Protein AF-A0A158PK32-F1 (afdb_monomer_lite)

Structure (mmCIF, N/CA/C/O backbone):
data_AF-A0A158PK32-F1
#
_entry.id   AF-A0A158PK32-F1
#
loop_
_atom_site.group_PDB
_atom_site.id
_atom_site.type_symbol
_atom_site.label_atom_id
_atom_site.label_alt_id
_atom_site.label_comp_id
_atom_site.label_asym_id
_atom_site.label_entity_id
_atom_site.label_seq_id
_atom_site.pdbx_PDB_ins_code
_atom_site.Cartn_x
_atom_site.Cartn_y
_atom_site.Cartn_z
_atom_site.occupancy
_atom_site.B_iso_or_equiv
_atom_site.auth_seq_id
_atom_site.auth_comp_id
_atom_site.auth_asym_id
_atom_site.auth_atom_id
_atom_site.pdbx_PDB_model_num
ATOM 1 N N . MET A 1 1 ? -17.001 -1.273 7.403 1.00 68.81 1 MET A N 1
ATOM 2 C CA . MET A 1 1 ? -16.764 0.174 7.633 1.00 68.81 1 MET A CA 1
ATOM 3 C C . MET A 1 1 ? -16.286 0.835 6.346 1.00 68.81 1 MET A C 1
ATOM 5 O O . MET A 1 1 ? -15.919 0.137 5.408 1.00 68.81 1 MET A O 1
ATOM 9 N N . GLU A 1 2 ? -16.337 2.161 6.244 1.00 79.19 2 GLU A N 1
ATOM 10 C CA . GLU A 1 2 ? -15.892 2.858 5.029 1.00 79.19 2 GLU A CA 1
ATOM 11 C C . GLU A 1 2 ? -14.382 2.744 4.797 1.00 79.19 2 GLU A C 1
ATOM 13 O O . GLU A 1 2 ? -13.951 2.513 3.670 1.00 79.19 2 GLU A O 1
ATOM 18 N N . LEU A 1 3 ? -13.599 2.785 5.878 1.00 80.25 3 LEU A N 1
ATOM 19 C CA . LEU A 1 3 ? -12.163 2.528 5.846 1.00 80.25 3 LEU A CA 1
ATOM 20 C C . LEU A 1 3 ? -11.846 1.152 5.238 1.00 80.25 3 LEU A C 1
ATOM 22 O O . LEU A 1 3 ? -11.091 1.077 4.278 1.00 80.25 3 LEU A O 1
ATOM 26 N N . GLU A 1 4 ? -12.496 0.081 5.700 1.00 82.38 4 GLU A N 1
ATOM 27 C CA . GLU A 1 4 ? -12.324 -1.272 5.137 1.00 82.38 4 GLU A CA 1
ATOM 28 C C . GLU A 1 4 ? -12.672 -1.341 3.643 1.00 82.38 4 GLU A C 1
ATOM 30 O O . GLU A 1 4 ? -11.956 -1.968 2.863 1.00 82.38 4 GLU A O 1
ATOM 35 N N . LYS A 1 5 ? -13.743 -0.654 3.216 1.00 85.75 5 LYS A N 1
ATOM 36 C CA . LYS A 1 5 ? -14.101 -0.565 1.790 1.00 85.75 5 LYS A CA 1
ATOM 37 C C . LYS A 1 5 ? -13.011 0.146 0.985 1.00 85.75 5 LYS A C 1
ATOM 39 O O . LYS A 1 5 ? -12.710 -0.272 -0.130 1.00 85.75 5 LYS A O 1
ATOM 44 N N . ASN A 1 6 ? -12.432 1.216 1.526 1.00 83.62 6 ASN A N 1
ATOM 45 C CA . ASN A 1 6 ? -11.368 1.968 0.864 1.00 83.62 6 ASN A CA 1
ATOM 46 C C . ASN A 1 6 ? -10.065 1.161 0.784 1.00 83.62 6 ASN A C 1
ATOM 48 O O . ASN A 1 6 ? -9.439 1.141 -0.274 1.00 83.62 6 ASN A O 1
ATOM 52 N N . ILE A 1 7 ? -9.712 0.435 1.847 1.00 87.56 7 ILE A N 1
ATOM 53 C CA . ILE A 1 7 ? -8.580 -0.501 1.858 1.00 87.56 7 ILE A CA 1
ATOM 54 C C . ILE A 1 7 ? -8.759 -1.565 0.768 1.00 87.56 7 ILE A C 1
ATOM 56 O O . ILE A 1 7 ? -7.845 -1.798 -0.022 1.00 87.56 7 ILE A O 1
ATOM 60 N N . GLY A 1 8 ? -9.960 -2.146 0.660 1.00 85.81 8 GLY A N 1
ATOM 61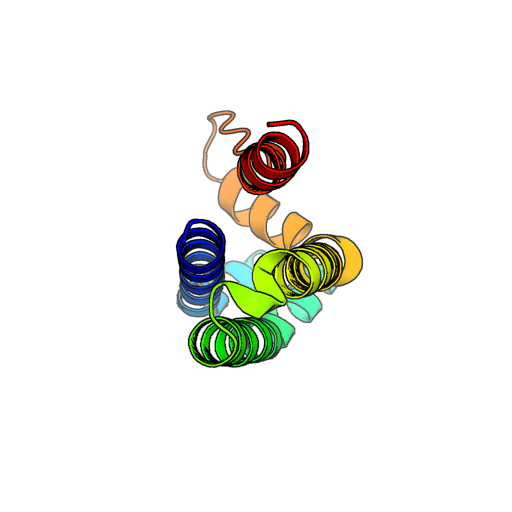 C CA . GLY A 1 8 ? -10.294 -3.116 -0.385 1.00 85.81 8 GLY A CA 1
ATOM 62 C C . GLY A 1 8 ? -10.061 -2.575 -1.799 1.00 85.81 8 GLY A C 1
ATOM 63 O O . GLY A 1 8 ? -9.386 -3.220 -2.596 1.00 85.81 8 GLY A O 1
ATOM 64 N N . LYS A 1 9 ? -10.524 -1.352 -2.092 1.00 88.31 9 LYS A N 1
ATOM 65 C CA . LYS A 1 9 ? -10.318 -0.709 -3.404 1.00 88.31 9 LYS A CA 1
ATOM 66 C C . LYS A 1 9 ? -8.842 -0.512 -3.749 1.00 88.31 9 LYS A C 1
ATOM 68 O O . LYS A 1 9 ? -8.447 -0.703 -4.895 1.00 88.31 9 LYS A O 1
ATOM 73 N N . VAL A 1 10 ? -8.021 -0.105 -2.781 1.00 87.88 10 VAL A N 1
ATOM 74 C CA . VAL A 1 10 ? -6.581 0.098 -3.008 1.00 87.88 10 VAL A CA 1
ATOM 75 C C . VAL A 1 10 ? -5.872 -1.233 -3.212 1.00 87.88 10 VAL A C 1
ATOM 77 O O . VAL A 1 10 ? -5.035 -1.340 -4.105 1.00 87.88 10 VAL A O 1
ATOM 80 N N . LYS A 1 11 ? -6.252 -2.268 -2.455 1.00 89.62 11 LYS A N 1
ATOM 81 C CA . LYS A 1 11 ? -5.755 -3.628 -2.668 1.00 89.62 11 LYS A CA 1
ATOM 82 C C . LYS A 1 11 ? -6.095 -4.134 -4.072 1.00 89.62 11 LYS A C 1
ATOM 84 O O . LYS A 1 11 ? -5.212 -4.631 -4.762 1.00 89.62 11 LYS A O 1
ATOM 89 N N . GLU A 1 12 ? -7.336 -3.963 -4.524 1.00 89.31 12 GLU A N 1
ATOM 90 C CA . GLU A 1 12 ? -7.752 -4.314 -5.890 1.00 89.31 12 GLU A CA 1
ATOM 91 C C . GLU A 1 12 ? -6.974 -3.538 -6.956 1.00 89.31 12 GLU A C 1
ATOM 93 O O . GLU A 1 12 ? -6.513 -4.128 -7.931 1.00 89.31 12 GLU A O 1
ATOM 98 N N . LEU A 1 13 ? -6.764 -2.234 -6.754 1.00 88.44 13 LEU A N 1
ATOM 99 C CA . LEU A 1 13 ? -5.962 -1.408 -7.655 1.00 88.44 13 LEU A CA 1
ATOM 100 C C . LEU A 1 13 ? -4.530 -1.937 -7.765 1.00 88.44 13 LEU A C 1
ATOM 102 O O . LEU A 1 13 ? -4.022 -2.115 -8.872 1.00 88.44 13 LEU A O 1
ATOM 106 N N . LEU A 1 14 ? -3.883 -2.212 -6.632 1.00 89.25 14 LEU A N 1
ATOM 107 C CA . LEU A 1 14 ? -2.521 -2.733 -6.604 1.00 89.25 14 LEU A CA 1
ATOM 108 C C . LEU A 1 14 ? -2.431 -4.133 -7.234 1.00 89.25 14 LEU A C 1
ATOM 110 O O . LEU A 1 14 ? -1.491 -4.401 -7.982 1.00 89.25 14 LEU A O 1
ATOM 114 N N . MET A 1 15 ? -3.427 -5.000 -7.015 1.00 90.19 15 MET A N 1
ATOM 115 C CA . MET A 1 15 ? -3.512 -6.301 -7.690 1.00 90.19 15 MET A CA 1
ATOM 116 C C . MET A 1 15 ? -3.652 -6.127 -9.205 1.00 90.19 15 MET A C 1
ATOM 118 O O . MET A 1 15 ? -2.922 -6.765 -9.957 1.00 90.19 15 MET A O 1
ATOM 122 N N . GLY A 1 16 ? -4.501 -5.207 -9.666 1.00 89.38 16 GLY A N 1
ATOM 123 C CA . GLY A 1 16 ? -4.647 -4.908 -11.091 1.00 89.38 16 GLY A CA 1
ATOM 124 C C . GLY A 1 16 ? -3.362 -4.365 -11.731 1.00 89.38 16 GLY A C 1
ATOM 125 O O . GLY A 1 16 ? -3.059 -4.687 -12.882 1.00 89.38 16 GLY A O 1
ATOM 126 N N . ILE A 1 17 ? -2.571 -3.578 -10.990 1.00 88.00 17 ILE A N 1
ATOM 127 C CA . ILE A 1 17 ? -1.228 -3.157 -11.422 1.00 88.00 17 ILE A CA 1
ATOM 128 C C . ILE A 1 17 ? -0.298 -4.368 -11.514 1.00 88.00 17 ILE A C 1
ATOM 130 O O . ILE A 1 17 ? 0.383 -4.518 -12.528 1.00 88.00 17 ILE A O 1
ATOM 134 N N . LYS A 1 18 ? -0.293 -5.247 -10.505 1.00 88.88 18 LYS A N 1
ATOM 135 C CA . LYS A 1 18 ? 0.527 -6.465 -10.481 1.00 88.88 18 LYS A CA 1
ATOM 136 C C . LYS A 1 18 ? 0.212 -7.401 -11.648 1.00 88.88 18 LYS A C 1
ATOM 138 O O . LYS A 1 18 ? 1.118 -7.860 -12.337 1.00 88.88 18 LYS A O 1
ATOM 143 N N . GLU A 1 19 ? -1.062 -7.635 -11.935 1.00 90.81 19 GLU A N 1
ATOM 144 C CA . GLU A 1 19 ? -1.494 -8.447 -13.080 1.00 90.81 19 GLU A CA 1
ATOM 145 C C . GLU A 1 19 ? -1.010 -7.868 -14.414 1.00 90.81 19 GLU A C 1
ATOM 147 O O . GLU A 1 19 ? -0.641 -8.598 -15.335 1.00 90.81 19 GLU A O 1
ATOM 152 N N . LYS A 1 20 ? -0.978 -6.536 -14.519 1.00 87.06 20 LYS A N 1
ATOM 153 C CA . LYS A 1 20 ? -0.524 -5.809 -15.710 1.00 87.06 20 LYS A CA 1
ATOM 154 C C . LYS A 1 20 ? 0.955 -5.419 -15.641 1.00 87.06 20 LYS A C 1
ATOM 156 O O . LYS A 1 20 ? 1.412 -4.683 -16.516 1.00 87.06 20 LYS A O 1
ATOM 161 N N . MET A 1 21 ? 1.710 -5.923 -14.661 1.00 88.06 21 MET A N 1
ATOM 162 C CA . MET A 1 21 ? 3.075 -5.479 -14.365 1.00 88.06 21 MET A CA 1
ATOM 163 C C . MET A 1 21 ? 3.986 -5.608 -15.581 1.00 88.06 21 MET A C 1
ATOM 165 O O . MET A 1 21 ? 4.598 -4.626 -15.974 1.00 88.06 21 MET A O 1
ATOM 169 N N . LYS A 1 22 ? 3.967 -6.753 -16.274 1.00 87.06 22 LYS A N 1
ATOM 170 C CA . LYS A 1 22 ? 4.773 -6.967 -17.492 1.00 87.06 22 LYS A CA 1
ATOM 171 C C . LYS A 1 22 ? 4.499 -5.932 -18.591 1.00 87.06 22 LYS A C 1
ATOM 173 O O . LYS A 1 22 ? 5.411 -5.495 -19.286 1.00 87.06 22 LYS A O 1
ATOM 178 N N . VAL A 1 23 ? 3.235 -5.533 -18.758 1.00 86.62 23 VAL A N 1
ATOM 179 C CA . VAL A 1 23 ? 2.846 -4.513 -19.745 1.00 86.62 23 VAL A CA 1
ATOM 180 C C .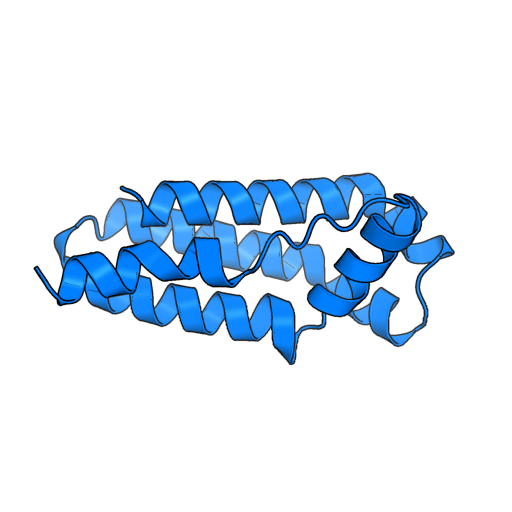 VAL A 1 23 ? 3.321 -3.139 -19.285 1.00 86.62 23 VAL A C 1
ATOM 182 O O . VAL A 1 23 ? 3.869 -2.381 -20.082 1.00 86.62 23 VAL A O 1
ATOM 185 N N . LEU A 1 24 ? 3.149 -2.828 -18.001 1.00 85.75 24 LEU A N 1
ATOM 186 C CA . LEU A 1 24 ? 3.570 -1.556 -17.427 1.00 85.75 24 LEU A CA 1
ATOM 187 C C . LEU A 1 24 ? 5.088 -1.391 -17.442 1.00 85.75 24 LEU A C 1
ATOM 189 O O . LEU A 1 24 ? 5.553 -0.329 -17.831 1.00 85.75 24 LEU A O 1
ATOM 193 N N . GLU A 1 25 ? 5.858 -2.431 -17.130 1.00 88.31 25 GLU A N 1
ATOM 194 C CA . GLU A 1 25 ? 7.324 -2.414 -17.167 1.00 88.31 25 GLU A CA 1
ATOM 195 C C . GLU A 1 25 ? 7.875 -2.099 -18.561 1.00 88.31 25 GLU A C 1
ATOM 197 O O . GLU A 1 25 ? 8.853 -1.364 -18.678 1.00 88.31 25 GLU A O 1
ATOM 202 N N . SER A 1 26 ? 7.230 -2.605 -19.621 1.00 87.56 26 SER A N 1
ATOM 203 C CA . SER A 1 26 ? 7.629 -2.321 -21.009 1.00 87.56 26 SER A CA 1
ATOM 204 C C . SER A 1 26 ? 7.405 -0.860 -21.423 1.00 87.56 26 SER A C 1
ATOM 206 O O . SER A 1 26 ? 8.056 -0.367 -22.340 1.00 87.56 26 SER A O 1
ATOM 208 N N . MET A 1 27 ? 6.487 -0.170 -20.742 1.00 84.31 27 MET A N 1
ATOM 209 C CA . MET A 1 27 ? 6.104 1.219 -21.010 1.00 84.31 27 MET A CA 1
ATOM 210 C C . MET A 1 27 ? 6.684 2.211 -19.994 1.00 84.31 27 MET A C 1
ATOM 212 O O . MET A 1 27 ? 6.655 3.419 -20.219 1.00 84.31 27 MET A O 1
ATOM 216 N N . ALA A 1 28 ? 7.160 1.704 -18.862 1.00 89.19 28 ALA A N 1
ATOM 217 C CA . ALA A 1 28 ? 7.672 2.467 -17.745 1.00 89.19 28 ALA A CA 1
ATOM 218 C C . ALA A 1 28 ? 9.117 2.907 -17.984 1.00 89.19 28 ALA A C 1
ATOM 220 O O . ALA A 1 28 ? 9.951 2.159 -18.499 1.00 89.19 28 ALA A O 1
ATOM 221 N N . ASN A 1 29 ? 9.437 4.113 -17.525 1.00 90.00 29 ASN A N 1
ATOM 222 C CA . ASN A 1 29 ? 10.820 4.539 -17.361 1.00 90.00 29 ASN A CA 1
ATOM 223 C C . ASN A 1 29 ? 11.464 3.873 -16.125 1.00 90.00 29 ASN A C 1
ATOM 225 O O . ASN A 1 29 ? 10.795 3.232 -15.315 1.00 90.00 29 ASN A O 1
ATOM 229 N N . GLU A 1 30 ? 12.772 4.050 -15.948 1.00 89.56 30 GLU A N 1
ATOM 230 C CA . GLU A 1 30 ? 13.529 3.421 -14.854 1.00 89.56 30 GLU A CA 1
ATOM 231 C C . GLU A 1 30 ? 13.003 3.769 -13.449 1.00 89.56 30 GLU A C 1
ATOM 233 O O . GLU A 1 30 ? 13.046 2.932 -12.548 1.00 89.56 30 GLU A O 1
ATOM 238 N N . GLN A 1 31 ? 12.463 4.975 -13.240 1.00 86.81 31 GLN A N 1
ATOM 239 C CA . GLN A 1 31 ? 11.847 5.342 -11.959 1.00 86.81 31 GLN A CA 1
ATOM 240 C C . GLN A 1 31 ? 10.535 4.587 -11.734 1.00 86.81 31 GLN A C 1
ATOM 242 O O . GLN A 1 31 ? 10.322 4.019 -10.667 1.00 86.81 31 GLN A O 1
ATOM 247 N N . GLN A 1 32 ? 9.679 4.523 -12.750 1.00 89.31 32 GLN A N 1
ATOM 248 C CA . GLN A 1 32 ? 8.409 3.804 -12.689 1.00 89.31 32 GLN A CA 1
ATOM 249 C C . GLN A 1 32 ? 8.618 2.294 -12.526 1.00 89.31 32 GLN A C 1
ATOM 251 O O . GLN A 1 32 ? 7.870 1.665 -11.786 1.00 89.31 32 GLN A O 1
ATOM 256 N N . LYS A 1 33 ? 9.658 1.710 -13.134 1.00 91.06 33 LYS A N 1
ATOM 257 C CA . LYS A 1 33 ? 10.030 0.301 -12.914 1.00 91.06 33 LYS A CA 1
ATOM 258 C C . LYS A 1 33 ? 10.424 0.025 -11.464 1.00 91.06 33 LYS A C 1
ATOM 260 O O . LYS A 1 33 ? 9.996 -0.977 -10.904 1.00 91.06 33 LYS A O 1
ATOM 265 N N . LYS A 1 34 ? 11.172 0.931 -10.822 1.00 90.62 34 LYS A N 1
ATOM 266 C CA . LYS A 1 34 ? 11.485 0.819 -9.385 1.00 90.62 34 LYS A CA 1
ATOM 267 C C . LYS A 1 34 ? 10.226 0.864 -8.518 1.00 90.62 34 LYS A C 1
ATOM 269 O O . LYS A 1 34 ? 10.140 0.133 -7.537 1.00 90.62 34 LYS A O 1
ATOM 274 N N . THR A 1 35 ? 9.245 1.689 -8.879 1.00 90.81 35 THR A N 1
ATOM 275 C CA . THR A 1 35 ? 7.937 1.692 -8.210 1.00 90.81 35 THR A CA 1
ATOM 276 C C . THR A 1 35 ? 7.179 0.388 -8.452 1.00 90.81 35 THR A C 1
ATOM 278 O O . THR A 1 35 ? 6.665 -0.193 -7.502 1.00 90.81 35 THR A O 1
ATOM 281 N N . LEU A 1 36 ? 7.133 -0.101 -9.696 1.00 91.44 36 LEU A N 1
ATOM 282 C CA . LEU A 1 36 ? 6.467 -1.358 -10.057 1.00 91.44 36 LEU A CA 1
ATOM 283 C C . LEU A 1 36 ? 7.051 -2.552 -9.295 1.00 91.44 36 LEU A C 1
ATOM 285 O O . LEU A 1 36 ? 6.291 -3.367 -8.784 1.00 91.44 36 LEU A O 1
ATOM 289 N N . ALA A 1 37 ? 8.373 -2.598 -9.125 1.00 92.75 37 ALA A N 1
ATOM 290 C CA . ALA A 1 37 ? 9.048 -3.623 -8.333 1.00 92.75 37 ALA A CA 1
ATOM 291 C C . ALA A 1 37 ? 8.641 -3.617 -6.845 1.00 92.75 37 ALA A C 1
ATOM 293 O O . ALA A 1 37 ? 8.745 -4.643 -6.181 1.00 92.75 37 ALA A O 1
ATOM 294 N N . ASN A 1 38 ? 8.154 -2.487 -6.321 1.00 92.94 38 ASN A N 1
ATOM 295 C CA . ASN A 1 38 ? 7.671 -2.363 -4.943 1.00 92.94 38 ASN A CA 1
ATOM 296 C C . ASN A 1 38 ? 6.163 -2.611 -4.789 1.00 92.94 38 ASN A C 1
ATOM 298 O O . ASN A 1 38 ? 5.670 -2.619 -3.664 1.00 92.94 38 ASN A O 1
ATOM 302 N N . VAL A 1 39 ? 5.417 -2.840 -5.876 1.00 92.25 39 VAL A N 1
ATOM 303 C CA . VAL A 1 39 ? 3.958 -3.062 -5.814 1.00 92.25 39 VAL A CA 1
ATOM 304 C C . VAL A 1 39 ? 3.603 -4.266 -4.942 1.00 92.25 39 VAL A C 1
ATOM 306 O O . VAL A 1 39 ? 2.601 -4.221 -4.233 1.00 92.25 39 VAL A O 1
ATOM 309 N N . ASP A 1 40 ? 4.434 -5.309 -4.945 1.00 92.81 40 ASP A N 1
ATOM 310 C CA . ASP A 1 40 ? 4.248 -6.469 -4.071 1.00 92.81 40 ASP A CA 1
ATOM 311 C C . ASP A 1 40 ? 4.390 -6.117 -2.588 1.00 92.81 40 ASP A C 1
ATOM 313 O O . ASP A 1 40 ? 3.579 -6.564 -1.779 1.00 92.81 40 ASP A O 1
ATOM 317 N N . ASN A 1 41 ? 5.345 -5.250 -2.242 1.00 94.56 41 ASN A N 1
ATOM 318 C CA . ASN A 1 41 ? 5.514 -4.764 -0.872 1.00 94.56 41 ASN A CA 1
ATOM 319 C C . ASN A 1 41 ? 4.309 -3.913 -0.447 1.00 94.56 41 ASN A C 1
ATOM 321 O O . ASN A 1 41 ? 3.759 -4.111 0.630 1.00 94.56 41 ASN A O 1
ATOM 325 N N . TYR A 1 42 ? 3.826 -3.031 -1.329 1.00 93.75 42 TYR A N 1
ATOM 326 C CA . TYR A 1 42 ? 2.634 -2.223 -1.056 1.00 93.75 42 TYR A CA 1
ATOM 327 C C . TYR A 1 42 ? 1.374 -3.079 -0.879 1.00 93.75 42 TYR A C 1
ATOM 329 O O . TYR A 1 42 ? 0.524 -2.767 -0.047 1.00 93.75 42 TYR A O 1
ATOM 337 N N . LEU A 1 43 ? 1.235 -4.167 -1.645 1.00 93.19 43 LEU A N 1
ATOM 338 C CA . LEU A 1 43 ? 0.137 -5.123 -1.478 1.00 93.19 43 LEU A CA 1
ATOM 339 C C . LEU A 1 43 ? 0.168 -5.811 -0.118 1.00 93.19 43 LEU A C 1
ATOM 341 O O . LEU A 1 43 ? -0.896 -6.037 0.470 1.00 93.19 43 LEU A O 1
ATOM 345 N N . ASP A 1 44 ? 1.363 -6.156 0.353 1.00 95.06 44 ASP A N 1
ATOM 346 C CA . ASP A 1 44 ? 1.560 -6.757 1.664 1.00 95.06 44 ASP A CA 1
ATOM 347 C C . ASP A 1 44 ? 1.205 -5.762 2.776 1.00 95.06 44 ASP A C 1
ATOM 349 O O . ASP A 1 44 ? 0.334 -6.059 3.591 1.00 95.06 44 ASP A O 1
ATOM 353 N N . GLU A 1 45 ? 1.739 -4.535 2.725 1.00 93.38 45 GLU A N 1
ATOM 354 C CA . GLU A 1 45 ? 1.431 -3.460 3.682 1.00 93.38 45 GLU A CA 1
ATOM 355 C C . GLU A 1 45 ? -0.079 -3.198 3.794 1.00 93.38 45 GLU A C 1
ATOM 357 O O . GLU A 1 45 ? -0.643 -3.183 4.892 1.00 93.38 45 GLU A O 1
ATOM 362 N N . VAL A 1 46 ? -0.765 -3.051 2.655 1.00 92.56 46 VAL A N 1
ATOM 363 C CA . VAL A 1 46 ? -2.217 -2.818 2.619 1.00 92.56 46 VAL A CA 1
ATOM 364 C C . VAL A 1 46 ? -2.988 -4.034 3.143 1.00 92.56 46 VAL A C 1
ATOM 366 O O . VAL A 1 46 ? -4.020 -3.869 3.795 1.00 92.56 46 VAL A O 1
ATOM 369 N N . SER A 1 47 ? -2.509 -5.256 2.894 1.00 93.31 47 SER A N 1
ATOM 370 C CA . SER A 1 47 ? -3.156 -6.479 3.389 1.00 93.31 47 SER A CA 1
ATOM 371 C C . SER A 1 47 ? -2.998 -6.643 4.899 1.00 93.31 47 SER A C 1
ATOM 373 O O . SER A 1 47 ? -3.988 -6.916 5.577 1.00 93.31 47 SER A O 1
ATOM 375 N N . GLN A 1 48 ? -1.800 -6.409 5.436 1.00 93.06 48 GLN A N 1
ATOM 376 C CA . GLN A 1 48 ? -1.550 -6.423 6.878 1.00 93.06 48 GLN A CA 1
ATOM 377 C C . GLN A 1 48 ? -2.379 -5.351 7.591 1.00 93.06 48 GLN A C 1
ATOM 379 O O . GLN A 1 48 ? -3.000 -5.616 8.623 1.00 93.06 48 GLN A O 1
ATOM 384 N N . PHE A 1 49 ? -2.455 -4.154 7.007 1.00 91.69 49 PHE A N 1
ATOM 385 C CA . PHE A 1 49 ? -3.277 -3.079 7.544 1.00 91.69 49 PHE A CA 1
ATOM 386 C C . PHE A 1 49 ? -4.773 -3.420 7.514 1.00 91.69 49 PHE A C 1
ATOM 388 O O . PHE A 1 49 ? -5.478 -3.149 8.484 1.00 91.69 49 PHE A O 1
ATOM 395 N N . ALA A 1 50 ? -5.262 -4.079 6.456 1.00 88.62 50 ALA A N 1
ATOM 396 C CA . ALA A 1 50 ? -6.642 -4.564 6.393 1.00 88.62 50 ALA A CA 1
ATOM 397 C C . ALA A 1 50 ? -6.965 -5.505 7.563 1.00 88.62 50 ALA A C 1
ATOM 399 O O . ALA A 1 50 ? -7.964 -5.313 8.255 1.00 88.62 50 ALA A O 1
ATOM 400 N N . GLU A 1 51 ? -6.095 -6.485 7.821 1.00 90.88 51 GLU A N 1
ATOM 401 C CA . GLU A 1 51 ? -6.260 -7.404 8.948 1.00 90.88 51 GLU A CA 1
ATOM 402 C C . GLU A 1 51 ? -6.236 -6.680 10.292 1.00 90.88 51 GLU A C 1
ATOM 404 O O . GLU A 1 51 ? -7.008 -7.019 11.190 1.00 90.88 51 GLU A O 1
ATOM 409 N N . GLN A 1 52 ? -5.358 -5.685 10.440 1.00 87.75 52 GLN A N 1
ATOM 410 C CA . GLN A 1 52 ? -5.287 -4.873 11.645 1.00 87.75 52 GLN A CA 1
ATOM 411 C C . GLN A 1 52 ? -6.584 -4.091 11.874 1.00 87.75 52 GLN A C 1
ATOM 413 O O . GLN A 1 52 ? -7.121 -4.132 12.977 1.00 87.75 52 GLN A O 1
ATOM 418 N N . VAL A 1 53 ? -7.134 -3.445 10.844 1.00 87.12 53 VAL A N 1
ATOM 419 C CA . VAL A 1 53 ? -8.403 -2.706 10.946 1.00 87.12 53 VAL A CA 1
ATOM 420 C C . VAL A 1 53 ? -9.561 -3.633 11.312 1.00 87.12 53 VAL A C 1
ATOM 422 O O . VAL A 1 53 ? -10.385 -3.273 12.152 1.00 87.12 53 VAL A O 1
ATOM 425 N N . THR A 1 54 ? -9.606 -4.841 10.746 1.00 85.88 54 THR A N 1
ATOM 426 C CA . THR A 1 54 ? -10.619 -5.841 11.106 1.00 85.88 54 THR A CA 1
ATOM 427 C C . THR A 1 54 ? -10.470 -6.317 12.557 1.00 85.88 54 THR A C 1
ATOM 429 O O . THR A 1 54 ? -11.478 -6.536 13.226 1.00 85.88 54 THR A O 1
ATOM 432 N N . LYS A 1 55 ? -9.238 -6.442 13.073 1.00 86.44 55 LYS A N 1
ATOM 433 C CA . LYS A 1 55 ? -8.959 -6.837 14.469 1.00 86.44 55 LYS A CA 1
ATOM 434 C C . LYS A 1 55 ? -9.247 -5.719 15.475 1.00 86.44 55 LYS A C 1
ATOM 436 O O . LYS A 1 55 ? -9.849 -5.976 16.512 1.00 86.44 55 LYS A O 1
ATOM 441 N N . ASP A 1 56 ? -8.815 -4.496 15.180 1.00 84.69 56 ASP A N 1
ATOM 442 C CA . ASP A 1 56 ? -8.980 -3.331 16.056 1.00 84.69 56 ASP A CA 1
ATOM 443 C C . ASP A 1 56 ? -10.434 -2.819 16.073 1.00 84.69 56 ASP A C 1
ATOM 445 O O . ASP A 1 56 ? -10.883 -2.220 17.055 1.00 84.69 56 ASP A O 1
ATOM 449 N N . GLY A 1 57 ? -11.186 -3.066 14.995 1.00 77.31 57 GLY A N 1
ATOM 450 C CA . GLY A 1 57 ? -12.583 -2.672 14.865 1.00 77.31 57 GLY A CA 1
ATOM 451 C C . GLY A 1 57 ? -12.790 -1.155 14.935 1.00 77.31 57 GLY A C 1
ATOM 452 O O . GLY A 1 57 ? -11.890 -0.352 14.681 1.00 77.31 57 GLY A O 1
ATOM 453 N N . ALA A 1 58 ? -14.007 -0.739 15.295 1.00 75.25 58 ALA A N 1
ATOM 454 C CA . ALA A 1 58 ? -14.368 0.680 15.366 1.00 75.25 58 ALA A CA 1
ATOM 455 C C . ALA A 1 58 ? -13.670 1.442 16.511 1.00 75.25 58 ALA A C 1
ATOM 457 O O . ALA A 1 58 ? -13.596 2.667 16.469 1.00 75.25 58 ALA A O 1
ATOM 458 N N . ALA A 1 59 ? -13.134 0.738 17.515 1.00 79.62 59 ALA A N 1
ATOM 459 C CA . ALA A 1 59 ? -12.540 1.345 18.707 1.00 79.62 59 ALA A CA 1
ATOM 460 C C . ALA A 1 59 ? -11.271 2.160 18.410 1.00 79.62 59 ALA A C 1
ATOM 462 O O . ALA A 1 59 ? -10.997 3.131 19.108 1.00 79.62 59 ALA A O 1
ATOM 463 N N . LYS A 1 60 ? -10.518 1.796 17.363 1.00 84.81 60 LYS A N 1
ATOM 464 C CA . LYS A 1 60 ? -9.326 2.538 16.912 1.00 84.81 60 LYS A CA 1
ATOM 465 C C . LYS A 1 60 ? -9.509 3.167 15.536 1.00 84.81 60 LYS A C 1
ATOM 467 O O . LYS A 1 60 ? -8.543 3.323 14.793 1.00 84.81 60 LYS A O 1
ATOM 472 N N . PHE A 1 61 ? -10.743 3.507 15.161 1.00 80.56 61 PHE A N 1
ATOM 473 C CA . PHE A 1 61 ? -11.030 4.038 13.829 1.00 80.56 61 PHE A CA 1
ATOM 474 C C . PHE A 1 61 ? -10.210 5.292 13.503 1.00 80.56 61 PHE A C 1
ATOM 476 O O . PHE A 1 61 ? -9.654 5.374 12.414 1.00 80.56 61 PHE A O 1
ATOM 483 N N . GLU A 1 62 ? -10.099 6.241 14.434 1.00 80.69 62 GLU A N 1
ATOM 484 C CA . GLU A 1 62 ? -9.368 7.495 14.217 1.00 80.69 62 GLU A CA 1
ATOM 485 C C . GLU A 1 62 ? -7.862 7.257 14.013 1.00 80.69 62 GLU A C 1
ATOM 487 O O . GLU A 1 62 ? -7.273 7.742 13.045 1.00 80.69 62 GLU A O 1
ATOM 492 N N . GLU A 1 63 ? -7.256 6.419 14.858 1.00 84.81 63 GLU A N 1
ATOM 493 C CA . GLU A 1 63 ? -5.850 6.021 14.738 1.00 84.81 63 GLU A CA 1
ATOM 494 C C . GLU A 1 63 ? -5.588 5.281 13.419 1.00 84.81 63 GLU A C 1
ATOM 496 O O . GLU A 1 63 ? -4.656 5.610 12.682 1.00 84.81 63 GLU A O 1
ATOM 501 N N . ASN A 1 64 ? -6.447 4.316 13.085 1.00 86.94 64 ASN A N 1
ATOM 502 C CA . ASN A 1 64 ? -6.359 3.561 11.841 1.00 86.94 64 ASN A CA 1
ATOM 503 C C . ASN A 1 64 ? -6.566 4.470 10.629 1.00 86.94 64 ASN A C 1
ATOM 505 O O . ASN A 1 64 ? -5.853 4.355 9.641 1.00 86.94 64 ASN A O 1
ATOM 509 N N . SER A 1 65 ? -7.484 5.425 10.701 1.00 83.00 65 SER A N 1
ATOM 510 C CA . SER A 1 65 ? -7.704 6.390 9.633 1.00 83.00 65 SER A CA 1
ATOM 511 C C . SER A 1 65 ? -6.464 7.254 9.385 1.00 83.00 65 SER A C 1
ATOM 513 O O . SER A 1 65 ? -6.079 7.453 8.235 1.00 83.00 65 SER A O 1
ATOM 515 N N . SER A 1 66 ? -5.797 7.725 10.441 1.00 87.56 66 SER A N 1
ATOM 516 C CA . SER A 1 66 ? -4.551 8.490 10.308 1.00 87.56 66 SER A CA 1
ATOM 517 C C . SER A 1 66 ? -3.427 7.646 9.689 1.00 87.56 66 SER A C 1
ATOM 519 O O . SER A 1 66 ? -2.830 8.036 8.683 1.00 87.56 66 SER A O 1
ATOM 521 N N . LYS A 1 67 ? -3.218 6.423 10.200 1.00 89.56 67 LYS A N 1
ATOM 522 C CA . LYS A 1 67 ? -2.255 5.454 9.642 1.00 89.56 67 LYS A CA 1
ATOM 523 C C . LYS A 1 67 ? -2.538 5.132 8.177 1.00 89.56 67 LYS A C 1
ATOM 525 O O . LYS A 1 67 ? -1.618 5.038 7.369 1.00 89.56 67 LYS A O 1
ATOM 530 N N . TRP A 1 68 ? -3.813 5.003 7.821 1.00 90.12 68 TRP A N 1
ATOM 531 C CA . TRP A 1 68 ? -4.245 4.778 6.449 1.00 90.12 68 TRP A CA 1
ATOM 532 C C . TRP A 1 68 ? -3.860 5.936 5.530 1.00 90.12 68 TRP A C 1
ATOM 534 O O . TRP A 1 68 ? -3.329 5.712 4.444 1.00 90.12 68 TRP A O 1
ATOM 544 N N . GLN A 1 69 ? -4.083 7.179 5.959 1.00 87.44 69 GLN A N 1
ATOM 545 C CA . GLN A 1 69 ? -3.694 8.356 5.181 1.00 87.44 69 GLN A CA 1
ATOM 546 C C . GLN A 1 69 ? -2.178 8.444 4.989 1.00 87.44 69 GLN A C 1
ATOM 548 O O . GLN A 1 69 ? -1.714 8.759 3.889 1.00 87.44 69 GLN A O 1
ATOM 553 N N . GLU A 1 70 ? -1.403 8.134 6.028 1.00 90.88 70 GLU A N 1
ATOM 554 C CA . GLU A 1 70 ? 0.055 8.092 5.938 1.00 90.88 70 GLU A CA 1
ATOM 555 C C . GLU A 1 70 ? 0.526 7.005 4.964 1.00 90.88 70 GLU A C 1
ATOM 557 O O . GLU A 1 70 ? 1.349 7.275 4.086 1.00 90.88 70 GLU A O 1
ATOM 562 N N . MET A 1 71 ? -0.052 5.805 5.052 1.00 91.12 71 MET A N 1
ATOM 563 C CA . MET A 1 71 ? 0.224 4.704 4.131 1.00 91.12 71 MET A CA 1
ATOM 564 C C . MET A 1 71 ? -0.087 5.095 2.683 1.00 91.12 71 MET A C 1
ATOM 566 O O . MET A 1 71 ? 0.747 4.906 1.799 1.00 91.12 71 MET A O 1
ATOM 570 N N . LEU A 1 72 ? -1.241 5.718 2.428 1.00 88.94 72 LEU A N 1
ATOM 571 C CA . LEU A 1 72 ? -1.580 6.220 1.097 1.00 88.94 72 LEU A CA 1
ATOM 572 C C . LEU A 1 72 ? -0.568 7.249 0.592 1.00 88.94 72 LEU A C 1
ATOM 574 O O . LEU A 1 72 ? -0.169 7.192 -0.570 1.00 88.94 72 LEU A O 1
ATOM 578 N N . ASN A 1 73 ? -0.122 8.173 1.444 1.00 89.75 73 ASN A N 1
ATOM 579 C CA . ASN A 1 73 ? 0.911 9.134 1.067 1.00 89.75 73 ASN A CA 1
ATOM 580 C C . ASN A 1 73 ? 2.224 8.419 0.702 1.00 89.75 73 ASN A C 1
ATOM 582 O O . ASN A 1 73 ? 2.811 8.686 -0.352 1.00 89.75 73 ASN A O 1
ATOM 586 N N . ASN A 1 74 ? 2.646 7.463 1.529 1.00 90.38 74 ASN A N 1
ATOM 587 C CA . ASN A 1 74 ? 3.876 6.709 1.326 1.00 90.38 74 ASN A CA 1
ATOM 588 C C . ASN A 1 74 ? 3.832 5.864 0.045 1.00 90.38 74 ASN A C 1
ATOM 590 O O . ASN A 1 74 ? 4.809 5.861 -0.694 1.00 90.38 74 ASN A O 1
ATOM 594 N N . ILE A 1 75 ? 2.707 5.223 -0.274 1.00 89.44 75 ILE A N 1
ATOM 595 C CA . ILE A 1 75 ? 2.560 4.397 -1.482 1.00 89.44 75 ILE A CA 1
ATOM 596 C C . ILE A 1 75 ? 2.416 5.272 -2.736 1.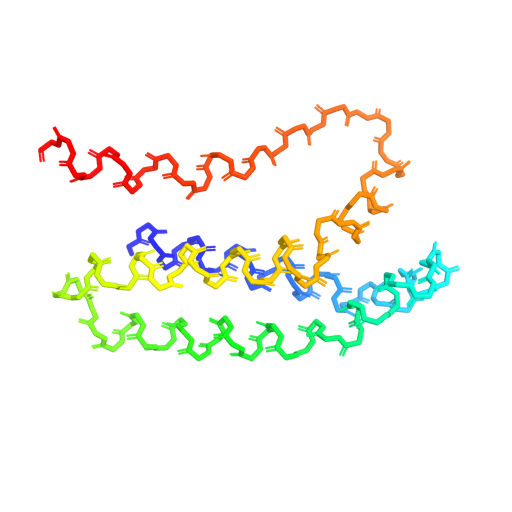00 89.44 75 ILE A C 1
ATOM 598 O O . ILE A 1 75 ? 3.143 5.107 -3.720 1.00 89.44 75 ILE A O 1
ATOM 602 N N . PHE A 1 76 ? 1.477 6.222 -2.725 1.00 87.56 76 PHE A N 1
ATOM 603 C CA . PHE A 1 76 ? 1.101 6.955 -3.934 1.00 87.56 76 PHE A CA 1
ATOM 604 C C . PHE A 1 76 ? 2.033 8.118 -4.243 1.00 87.56 76 PHE A C 1
ATOM 606 O O . PHE A 1 76 ? 2.448 8.265 -5.394 1.00 87.56 76 PHE A O 1
ATOM 613 N N . GLN A 1 77 ? 2.364 8.932 -3.238 1.00 84.75 77 GLN A N 1
ATOM 614 C CA . GLN A 1 77 ? 3.196 10.115 -3.438 1.00 84.75 77 GLN A CA 1
ATOM 615 C C . GLN A 1 77 ? 4.677 9.768 -3.340 1.00 84.75 77 GLN A C 1
ATOM 617 O O . GLN A 1 77 ? 5.405 9.953 -4.313 1.00 84.75 77 GLN A O 1
ATOM 622 N N . LYS A 1 78 ? 5.128 9.230 -2.200 1.00 87.88 78 LYS A N 1
ATOM 623 C CA . LYS A 1 78 ? 6.560 8.949 -1.992 1.00 87.88 78 LYS A CA 1
ATOM 624 C C . LYS A 1 78 ? 7.042 7.745 -2.800 1.00 87.88 78 LYS A C 1
ATOM 626 O O . LYS A 1 78 ? 8.114 7.796 -3.392 1.00 87.88 78 LYS A O 1
ATOM 631 N N . GLY A 1 79 ? 6.235 6.689 -2.858 1.00 83.81 79 GLY A N 1
ATOM 632 C CA . GLY A 1 79 ? 6.506 5.469 -3.614 1.00 83.81 79 GLY A CA 1
ATOM 633 C C . GLY A 1 79 ? 6.375 5.650 -5.124 1.00 83.81 79 GLY A C 1
ATOM 634 O O . GLY A 1 79 ? 6.886 4.842 -5.896 1.00 83.81 79 GLY A O 1
ATOM 635 N N . GLY A 1 80 ? 5.737 6.738 -5.567 1.00 86.69 80 GLY A N 1
ATOM 636 C CA . GLY A 1 80 ? 5.626 7.100 -6.977 1.00 86.69 80 GLY A CA 1
ATOM 637 C C . GLY A 1 80 ? 4.538 6.345 -7.740 1.00 86.69 80 GLY A C 1
ATOM 638 O O . GLY A 1 80 ? 4.515 6.416 -8.971 1.00 86.69 80 GLY A O 1
ATOM 639 N N . LEU A 1 81 ? 3.623 5.647 -7.052 1.00 87.25 81 LEU A N 1
ATOM 640 C CA . LEU A 1 81 ? 2.538 4.905 -7.707 1.00 87.25 81 LEU A CA 1
ATOM 641 C C . LEU A 1 81 ? 1.624 5.823 -8.534 1.00 87.25 81 LEU A C 1
ATOM 643 O O . LEU A 1 81 ? 1.131 5.403 -9.578 1.00 87.25 81 LEU A O 1
ATOM 647 N N . ASP A 1 82 ? 1.463 7.092 -8.144 1.00 86.44 82 ASP A N 1
ATOM 648 C CA . ASP A 1 82 ? 0.744 8.101 -8.938 1.00 86.44 82 ASP A CA 1
ATOM 649 C C . ASP A 1 82 ? 1.315 8.236 -10.365 1.00 86.44 82 ASP A C 1
ATOM 651 O O . ASP A 1 82 ? 0.577 8.287 -11.353 1.00 86.44 82 ASP A O 1
ATOM 655 N N . ASN A 1 83 ? 2.643 8.188 -10.500 1.00 85.19 83 ASN A N 1
ATOM 656 C CA . ASN A 1 83 ? 3.313 8.263 -11.798 1.00 85.19 83 ASN A CA 1
ATOM 657 C C . ASN A 1 83 ? 3.143 6.985 -12.624 1.00 85.19 83 ASN A C 1
ATOM 659 O O . ASN A 1 83 ? 3.162 7.053 -13.853 1.00 85.19 83 ASN A O 1
ATOM 663 N N . VAL A 1 84 ? 2.965 5.832 -11.976 1.00 86.19 84 VAL A N 1
ATOM 664 C CA . VAL A 1 84 ? 2.630 4.566 -12.647 1.00 86.19 84 VAL A CA 1
ATOM 665 C C . VAL A 1 84 ? 1.174 4.583 -13.116 1.00 86.19 84 VAL A C 1
ATOM 667 O O . VAL A 1 84 ? 0.883 4.200 -14.246 1.00 86.19 84 VAL A O 1
ATOM 670 N N . LEU A 1 85 ? 0.251 5.090 -12.299 1.00 84.00 85 LEU A N 1
ATOM 671 C CA . LEU A 1 85 ? -1.165 5.202 -12.656 1.00 84.00 85 LEU A CA 1
ATOM 672 C C . LEU A 1 85 ? -1.401 6.151 -13.833 1.00 84.00 85 LEU A C 1
ATOM 674 O O . LEU A 1 85 ? -2.231 5.866 -14.698 1.00 84.00 85 LEU A O 1
ATOM 678 N N . LYS A 1 86 ? -0.628 7.237 -13.929 1.00 83.12 86 LYS A N 1
ATOM 679 C CA . LYS A 1 86 ? -0.632 8.114 -15.108 1.00 83.12 86 LYS A CA 1
ATOM 680 C C . LYS A 1 86 ? -0.325 7.351 -16.403 1.00 83.12 86 LYS A C 1
ATOM 682 O O . LYS A 1 86 ? -0.966 7.638 -17.408 1.00 83.12 86 LYS A O 1
ATOM 687 N N . LEU A 1 87 ? 0.548 6.335 -16.387 1.00 78.25 87 LEU A N 1
ATOM 688 C CA . LEU A 1 87 ? 0.811 5.496 -17.570 1.00 78.25 87 LEU A CA 1
ATOM 689 C C . LEU A 1 87 ? -0.418 4.694 -18.007 1.00 78.25 87 LEU A C 1
ATOM 691 O O . LEU A 1 87 ? -0.681 4.573 -19.203 1.00 78.25 87 LEU A O 1
ATOM 695 N N . LEU A 1 88 ? -1.175 4.148 -17.048 1.00 72.12 88 LEU A N 1
ATOM 696 C CA . LEU A 1 88 ? -2.420 3.435 -17.341 1.00 72.12 88 LEU A CA 1
ATOM 697 C C . LEU A 1 88 ? -3.465 4.385 -17.933 1.00 72.12 88 LEU A C 1
ATOM 699 O O . LEU A 1 88 ? -4.136 4.032 -18.902 1.00 72.12 88 LEU A O 1
ATOM 703 N N . ASN A 1 89 ? -3.553 5.602 -17.392 1.00 69.62 89 ASN A N 1
ATOM 704 C CA . ASN A 1 89 ? -4.531 6.598 -17.820 1.00 69.62 89 ASN A CA 1
ATOM 705 C C . ASN A 1 89 ? -4.154 7.294 -19.146 1.00 69.62 89 ASN A C 1
ATOM 707 O O . ASN A 1 89 ? -5.032 7.793 -19.842 1.00 69.62 89 ASN A O 1
ATOM 711 N N . MET A 1 90 ? -2.878 7.280 -19.558 1.00 52.19 90 MET A N 1
ATOM 712 C CA . MET A 1 90 ? -2.419 7.808 -20.858 1.00 52.19 90 MET A CA 1
ATOM 713 C C . MET A 1 90 ? -2.953 7.028 -22.071 1.00 52.19 90 MET A C 1
ATOM 715 O O . MET A 1 90 ? -2.923 7.553 -23.182 1.00 52.19 90 MET A O 1
ATOM 719 N N . LYS A 1 91 ? -3.473 5.804 -21.891 1.00 47.03 91 LYS A N 1
ATOM 720 C CA . LYS A 1 91 ? -4.149 5.055 -22.970 1.00 47.03 91 LYS A CA 1
ATOM 721 C C . LYS A 1 91 ? -5.627 5.413 -23.133 1.00 47.03 91 LYS A C 1
ATOM 723 O O . LYS A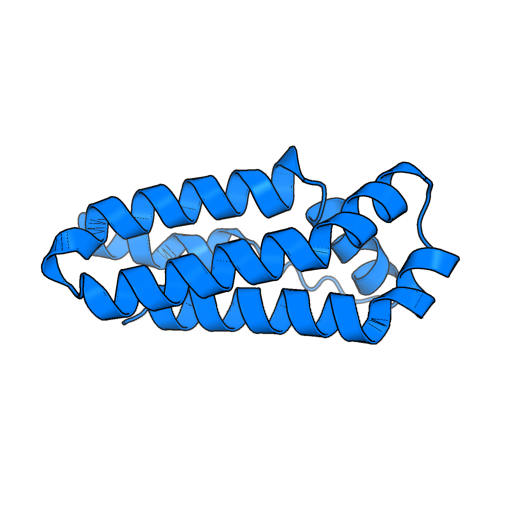 1 91 ? -6.229 5.063 -24.144 1.00 47.03 91 LYS A O 1
ATOM 728 N N . SER A 1 92 ? -6.210 6.118 -22.173 1.00 42.03 92 SER A N 1
ATOM 729 C CA . SER A 1 92 ? -7.602 6.547 -22.194 1.00 42.03 92 SER A CA 1
ATOM 730 C C . SER A 1 92 ? -7.658 8.057 -22.379 1.00 42.03 92 SER A C 1
ATOM 732 O O . SER A 1 92 ? -7.551 8.822 -21.427 1.00 42.03 92 SER A O 1
ATOM 734 N N . SER A 1 93 ? -7.877 8.510 -23.615 1.00 37.28 93 SER A N 1
ATOM 735 C CA . SER A 1 93 ? -8.338 9.872 -23.902 1.00 37.28 93 SER A CA 1
ATOM 736 C C . SER A 1 93 ? -9.739 10.091 -23.311 1.00 37.28 93 SER A C 1
ATOM 738 O O . SER A 1 93 ? -10.743 10.100 -24.019 1.00 37.28 93 SER A O 1
ATOM 740 N N . ARG A 1 94 ? -9.829 10.222 -21.985 1.00 39.62 94 ARG A N 1
ATOM 741 C CA . ARG A 1 94 ? -10.977 10.775 -21.265 1.00 39.62 94 ARG A CA 1
ATOM 742 C C . ARG A 1 94 ? -10.511 11.194 -19.866 1.00 39.62 94 ARG A C 1
ATOM 744 O O . ARG A 1 94 ? -9.916 10.373 -19.174 1.00 39.62 94 ARG A O 1
ATOM 751 N N . PRO A 1 95 ? -10.764 12.438 -19.427 1.00 38.97 95 PRO A N 1
ATOM 752 C CA . PRO A 1 95 ? -10.299 12.928 -18.138 1.00 38.97 95 PRO A CA 1
ATOM 753 C C . PRO A 1 95 ? -11.156 12.310 -17.033 1.00 38.97 95 PRO A C 1
ATOM 755 O O . PRO A 1 95 ? -12.132 12.897 -16.575 1.00 38.97 95 PRO A O 1
ATOM 758 N N . GLN A 1 96 ? -10.817 11.100 -16.603 1.00 40.81 96 GLN A N 1
ATOM 759 C CA . GLN A 1 96 ? -11.289 10.580 -15.329 1.00 40.81 96 GLN A CA 1
ATOM 760 C C . GLN A 1 96 ? -10.281 11.017 -14.269 1.00 40.81 96 GLN A C 1
ATOM 762 O O . GLN A 1 96 ? -9.408 10.258 -13.853 1.00 40.81 96 GLN A O 1
ATOM 767 N N . 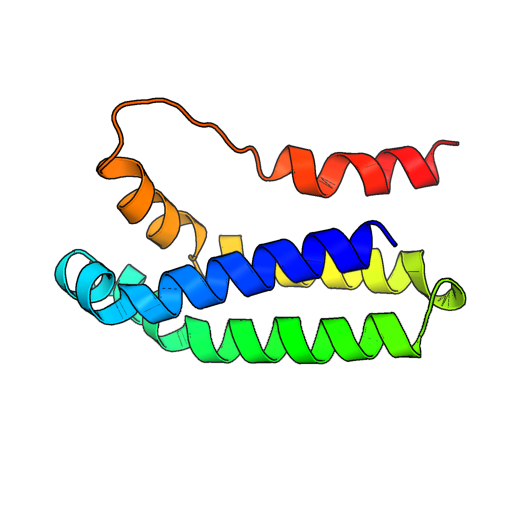CYS A 1 97 ? -10.401 12.284 -13.859 1.00 39.47 97 CYS A N 1
ATOM 768 C CA . CYS A 1 97 ? -9.959 12.743 -12.546 1.00 39.47 97 CYS A CA 1
ATOM 769 C C . CYS A 1 97 ? -10.714 11.925 -11.490 1.00 39.47 97 CYS A C 1
ATOM 771 O O . CYS A 1 97 ? -11.690 12.395 -10.911 1.00 39.47 97 CYS A O 1
ATOM 773 N N . ILE A 1 98 ? -10.297 10.682 -11.245 1.00 52.19 98 ILE A N 1
ATOM 774 C CA . ILE A 1 98 ? -10.638 10.001 -10.000 1.00 52.19 98 ILE A CA 1
ATOM 775 C C . ILE A 1 98 ? -9.696 10.605 -8.973 1.00 52.19 98 ILE A C 1
ATOM 777 O O . ILE A 1 98 ? -8.578 10.155 -8.741 1.00 52.19 98 ILE A O 1
ATOM 781 N N . THR A 1 99 ? -10.129 11.749 -8.465 1.00 49.50 99 THR A N 1
ATOM 782 C CA . THR A 1 99 ? -9.484 12.485 -7.399 1.00 49.50 99 THR A CA 1
ATOM 783 C C . THR A 1 99 ? -9.293 11.557 -6.205 1.00 49.50 99 THR A C 1
ATOM 785 O O . THR A 1 99 ? -10.253 11.071 -5.610 1.00 49.50 99 THR A O 1
ATOM 788 N N . VAL A 1 100 ? -8.038 11.387 -5.792 1.00 50.66 100 VAL A N 1
ATOM 789 C CA . VAL A 1 100 ? -7.655 10.852 -4.473 1.00 50.66 100 VAL A CA 1
ATOM 790 C C . VAL A 1 100 ? -8.436 11.561 -3.345 1.00 50.66 100 VAL A C 1
ATOM 792 O O . VAL A 1 100 ? -8.737 10.962 -2.317 1.00 50.66 100 VAL A O 1
ATOM 795 N N . ALA A 1 101 ? -8.886 12.803 -3.574 1.00 47.75 101 ALA A N 1
ATOM 796 C CA . ALA A 1 101 ? -9.767 13.550 -2.677 1.00 47.75 101 ALA A CA 1
ATOM 797 C C . ALA A 1 101 ? -11.100 12.840 -2.352 1.00 47.75 101 ALA A C 1
ATOM 799 O O . ALA A 1 101 ? -11.573 12.943 -1.223 1.00 47.75 101 ALA A O 1
ATOM 800 N N . ALA A 1 102 ? -11.692 12.075 -3.27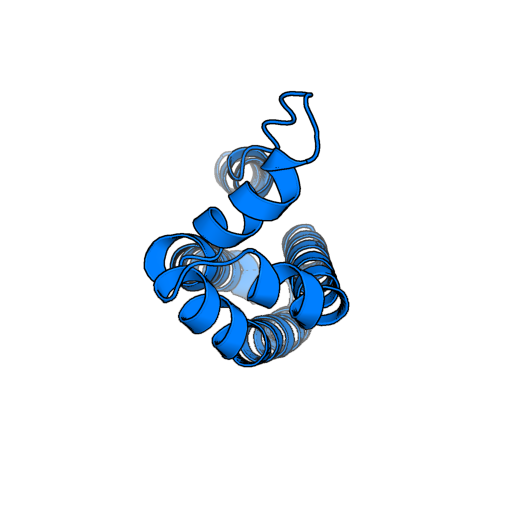9 1.00 50.03 102 ALA A N 1
ATOM 801 C CA . ALA A 1 102 ? -12.952 11.368 -3.020 1.00 50.03 102 ALA A CA 1
ATOM 802 C C . ALA A 1 102 ? -12.791 10.205 -2.024 1.00 50.03 102 ALA A C 1
ATOM 804 O O . ALA A 1 102 ? -13.750 9.828 -1.356 1.00 50.03 102 ALA A O 1
ATOM 805 N N . MET A 1 103 ? -11.580 9.656 -1.890 1.00 52.19 103 MET A N 1
ATOM 806 C CA . MET A 1 103 ? -11.278 8.591 -0.924 1.00 52.19 103 MET A CA 1
ATOM 807 C C . MET A 1 103 ? -10.982 9.139 0.483 1.00 52.19 103 MET A C 1
ATOM 809 O O . MET A 1 103 ? -11.039 8.391 1.454 1.00 52.19 103 MET A O 1
ATOM 813 N N . MET A 1 104 ? -10.696 10.442 0.591 1.00 46.81 104 MET A N 1
ATOM 814 C CA . MET A 1 104 ? -10.380 11.152 1.840 1.00 46.81 104 MET A CA 1
ATOM 815 C C . MET A 1 104 ? -11.588 11.905 2.417 1.00 46.81 104 MET A C 1
ATOM 817 O O . MET A 1 104 ? -11.639 12.169 3.616 1.00 46.81 104 MET A O 1
ATOM 821 N N . ALA A 1 105 ? -12.563 12.251 1.569 1.00 47.59 105 ALA A N 1
ATOM 822 C CA . ALA A 1 105 ? -13.718 13.072 1.925 1.00 47.59 105 ALA A CA 1
ATOM 823 C C . ALA A 1 105 ? -14.552 12.559 3.115 1.00 47.59 105 ALA A C 1
ATOM 825 O O . ALA A 1 105 ? -14.983 13.387 3.923 1.00 47.59 105 ALA A O 1
ATOM 826 N N . PRO A 1 106 ? -14.791 11.249 3.285 1.00 51.97 106 PRO A N 1
ATOM 827 C CA . PRO A 1 106 ? -15.747 10.842 4.301 1.00 51.97 106 PRO A CA 1
ATOM 828 C C . PRO A 1 106 ? -15.123 10.664 5.702 1.00 51.97 106 PRO A C 1
ATOM 830 O O . PRO A 1 106 ? -15.839 10.741 6.697 1.00 51.97 106 PRO A O 1
ATOM 833 N N . ILE A 1 107 ? -13.786 10.620 5.810 1.00 50.19 107 ILE A N 1
ATOM 834 C CA . ILE A 1 107 ? -13.062 10.703 7.096 1.00 50.19 107 ILE A CA 1
ATOM 835 C C . ILE A 1 107 ? -13.241 12.092 7.728 1.00 50.19 107 ILE A C 1
ATOM 837 O O . ILE A 1 107 ? -13.476 12.209 8.927 1.00 50.19 107 ILE A O 1
ATOM 841 N N . VAL A 1 108 ? -13.183 13.155 6.920 1.00 49.41 108 VAL A N 1
ATOM 842 C CA . VAL A 1 108 ? -13.360 14.534 7.408 1.00 49.41 108 VAL A CA 1
ATOM 843 C C . VAL A 1 108 ? -14.818 14.791 7.811 1.00 49.41 108 VAL A C 1
ATOM 845 O O . VAL A 1 108 ? -15.075 15.463 8.805 1.00 49.41 108 VAL A O 1
ATOM 848 N N . LEU A 1 109 ? -15.786 14.210 7.095 1.00 46.31 109 LEU A N 1
ATOM 849 C CA . LEU A 1 109 ? -17.213 14.330 7.427 1.00 46.31 109 LEU A CA 1
ATOM 850 C C . LEU A 1 109 ? -17.615 13.580 8.705 1.00 46.31 109 LEU A C 1
ATOM 852 O O . LEU A 1 109 ? -18.544 14.020 9.377 1.00 46.31 109 LEU A O 1
ATOM 856 N N . ALA A 1 110 ? -16.930 12.487 9.053 1.00 47.62 110 ALA A N 1
ATOM 857 C CA . ALA A 1 110 ? -17.176 11.746 10.292 1.00 47.62 110 ALA A CA 1
ATOM 858 C C . ALA A 1 110 ? -16.634 12.452 11.552 1.00 47.62 110 ALA A C 1
ATOM 860 O O . ALA A 1 110 ? -17.091 12.149 12.645 1.00 47.62 110 ALA A O 1
ATOM 861 N N . LEU A 1 111 ? -15.690 13.392 11.408 1.00 44.78 111 LEU A N 1
ATOM 862 C CA . LEU A 1 111 ? -15.126 14.177 12.520 1.00 44.78 111 LEU A CA 1
ATOM 863 C C . LEU A 1 111 ? -15.849 15.515 12.754 1.00 44.78 111 LEU A C 1
ATOM 865 O O . LEU A 1 111 ? -15.656 16.147 13.788 1.00 44.78 111 LEU A O 1
ATOM 869 N N . ILE A 1 112 ? -16.660 15.967 11.793 1.00 49.53 112 ILE A N 1
ATOM 870 C CA . ILE A 1 112 ? -17.379 17.253 11.851 1.00 49.53 112 ILE A CA 1
ATOM 871 C C . ILE A 1 112 ? -18.853 17.066 12.279 1.00 49.53 112 ILE A C 1
ATOM 873 O O . ILE A 1 112 ? -19.569 18.054 12.444 1.00 49.53 112 ILE A O 1
ATOM 877 N N . ARG A 1 113 ? -19.329 15.828 12.480 1.00 37.94 113 ARG A N 1
ATOM 878 C CA . ARG A 1 113 ? -20.730 15.535 12.821 1.00 37.94 113 ARG A CA 1
ATOM 879 C C . ARG A 1 113 ? -20.907 14.924 14.202 1.00 37.94 113 ARG A C 1
ATOM 881 O O . ARG A 1 113 ? -20.095 14.049 14.556 1.00 37.94 113 ARG A O 1
#

Radius of gyration: 14.98 Å; chains: 1; bounding box: 34×26×43 Å

Organism: Angiostrongylus costaricensis (NCBI:txid334426)

Foldseek 3Di:
DLLLVLLVVVLVVLVVCLVCVVVLCVVDDPLLNQLSVCSVVLNVVSVVLSVVCVVCDPVCVVVSLVVSVVSCCCNPPVSVVVVSVVSVCVVDPDPPCPDPCVSNVVVVVVVVD

Secondary structure (DSSP, 8-state):
-HHHHHHHHHHHHHHHHHHTHHHHHHH--HHHHHHHHTHHHHHHHHHHHHHHHHHHGGGGHHHHHHHHHHHHIIIIIIS-HHHHHHHHHTT--S-----THHHHHHHHHHH--

Sequence (113 aa):
MELEKNIGKVKELLMGIKEKMKVLESMANEQQKKTLANVDNYLDEVSQFAEQVTKDGAAKFEENSSKWQEMLNNIFQKGGLDNVLKLLNMKSSRPQCITVAAMMAPIVLALIR

pLDDT: mean 78.43, std 17.41, range [37.28, 95.06]